Protein AF-A0A917V3H0-F1 (afdb_monomer_lite)

pLDDT: mean 87.99, std 16.56, range [36.12, 97.75]

Structure (mmCIF, N/CA/C/O backbone):
data_AF-A0A917V3H0-F1
#
_entry.id   AF-A0A917V3H0-F1
#
loop_
_atom_site.group_PDB
_atom_site.id
_atom_site.type_symbol
_atom_site.label_atom_id
_atom_site.label_alt_id
_atom_site.label_comp_id
_atom_site.label_asym_id
_atom_site.label_entity_id
_atom_site.label_seq_id
_atom_site.pdbx_PDB_ins_code
_atom_site.Cartn_x
_atom_site.Cartn_y
_atom_site.Cartn_z
_atom_site.occupancy
_atom_site.B_iso_or_equiv
_atom_site.auth_seq_id
_atom_site.auth_comp_id
_atom_site.auth_asym_id
_atom_site.auth_atom_id
_atom_site.pdbx_PDB_model_num
ATOM 1 N N . MET A 1 1 ? -5.507 23.458 -11.557 1.00 37.25 1 MET A N 1
ATOM 2 C CA . MET A 1 1 ? -5.013 22.397 -12.459 1.00 37.25 1 MET A CA 1
ATOM 3 C C . MET A 1 1 ? -3.947 21.615 -11.711 1.00 37.25 1 MET A C 1
ATOM 5 O O . MET A 1 1 ? -2.846 22.122 -11.563 1.00 37.25 1 MET A O 1
ATOM 9 N N . LEU A 1 2 ? -4.284 20.440 -11.177 1.00 36.12 2 LEU A N 1
ATOM 10 C CA . LEU A 1 2 ? -3.294 19.493 -10.663 1.00 36.12 2 LEU A CA 1
ATOM 11 C C . LEU A 1 2 ? -2.980 18.544 -11.815 1.00 36.12 2 LEU A C 1
ATOM 13 O O . LEU A 1 2 ? -3.738 17.622 -12.094 1.00 36.12 2 LEU A O 1
ATOM 17 N N . GLY A 1 3 ? -1.928 18.862 -12.563 1.00 39.03 3 GLY A N 1
ATOM 18 C CA . GLY A 1 3 ? -1.396 17.953 -13.564 1.00 39.03 3 GLY A CA 1
ATOM 19 C C . GLY A 1 3 ? -0.651 16.844 -12.843 1.00 39.03 3 GLY A C 1
ATOM 20 O O . GLY A 1 3 ? 0.516 17.018 -12.503 1.00 39.03 3 GLY A O 1
ATOM 21 N N . THR A 1 4 ? -1.309 15.715 -12.593 1.00 40.78 4 THR A N 1
ATOM 22 C CA . THR A 1 4 ? -0.602 14.461 -12.351 1.00 40.78 4 THR A CA 1
ATOM 23 C C . THR 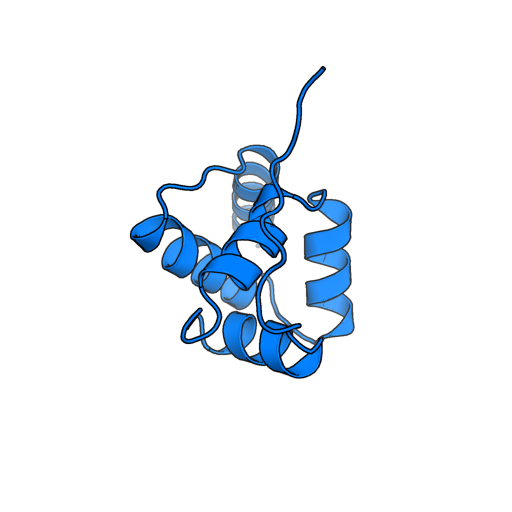A 1 4 ? 0.115 14.114 -13.647 1.00 40.78 4 THR A C 1
ATOM 25 O O . THR A 1 4 ? -0.467 13.606 -14.605 1.00 40.78 4 THR A O 1
ATOM 28 N N . VAL A 1 5 ? 1.400 14.466 -13.700 1.00 41.28 5 VAL A N 1
ATOM 29 C CA . VAL A 1 5 ? 2.346 13.972 -14.697 1.00 41.28 5 VAL A CA 1
ATOM 30 C C . VAL A 1 5 ? 2.527 12.484 -14.409 1.00 41.28 5 VAL A C 1
ATOM 32 O O . VAL A 1 5 ? 3.523 12.063 -13.831 1.00 41.28 5 VAL A O 1
ATOM 35 N N . ASN A 1 6 ? 1.530 11.680 -14.778 1.00 43.25 6 ASN A N 1
ATOM 36 C CA . ASN A 1 6 ? 1.688 10.244 -14.893 1.00 43.25 6 ASN A CA 1
ATOM 37 C C . ASN A 1 6 ? 2.553 10.048 -16.140 1.00 43.25 6 ASN A C 1
ATOM 39 O O . ASN A 1 6 ? 2.061 9.905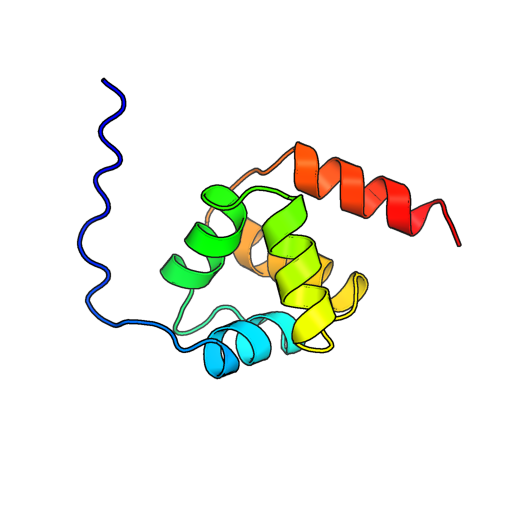 -17.261 1.00 43.25 6 ASN A O 1
ATOM 43 N N . ALA A 1 7 ? 3.873 10.178 -15.967 1.00 47.78 7 ALA A N 1
ATOM 44 C CA . ALA A 1 7 ? 4.813 9.692 -16.960 1.00 47.78 7 ALA A CA 1
ATOM 45 C C . ALA A 1 7 ? 4.368 8.260 -17.276 1.00 47.78 7 ALA A C 1
ATOM 47 O O . ALA A 1 7 ? 4.185 7.494 -16.328 1.00 47.78 7 ALA A O 1
ATOM 48 N N . PRO A 1 8 ? 4.118 7.900 -18.549 1.00 53.84 8 PRO A N 1
ATOM 49 C CA . PRO A 1 8 ? 3.579 6.592 -18.868 1.00 53.84 8 PRO A CA 1
ATOM 50 C C . PRO A 1 8 ? 4.522 5.558 -18.271 1.00 53.84 8 PRO A C 1
ATOM 52 O O . PRO A 1 8 ? 5.680 5.445 -18.690 1.00 53.84 8 PRO A O 1
ATOM 55 N N . LEU A 1 9 ? 4.048 4.863 -17.234 1.00 58.97 9 LEU A N 1
ATOM 56 C CA . LEU A 1 9 ? 4.779 3.765 -16.635 1.00 58.97 9 LEU A CA 1
ATOM 57 C C . LEU A 1 9 ? 5.103 2.829 -17.792 1.00 58.97 9 LEU A C 1
ATOM 59 O O . LEU A 1 9 ? 4.206 2.295 -18.440 1.00 58.97 9 LEU A O 1
ATOM 63 N N . LYS A 1 10 ? 6.396 2.698 -18.113 1.00 64.75 10 LYS A N 1
ATOM 64 C CA . LYS A 1 10 ? 6.861 2.059 -19.360 1.00 64.75 10 LYS A CA 1
ATOM 65 C C . LYS A 1 10 ? 6.382 0.610 -19.506 1.00 64.75 10 LYS A C 1
ATOM 67 O O . LYS A 1 10 ? 6.494 0.027 -20.578 1.00 64.75 10 LYS A O 1
ATOM 72 N N . ARG A 1 11 ? 5.901 0.021 -18.413 1.00 75.69 11 ARG A N 1
ATOM 73 C CA . ARG A 1 11 ? 5.358 -1.327 -18.310 1.00 75.69 11 ARG A CA 1
ATOM 74 C C . ARG A 1 11 ? 4.039 -1.241 -17.551 1.00 75.69 11 ARG A C 1
ATOM 76 O O . ARG A 1 11 ? 3.978 -0.531 -16.555 1.00 75.69 11 ARG A O 1
ATOM 83 N N . GLN A 1 12 ? 3.014 -1.957 -17.994 1.00 84.44 12 GLN A N 1
ATOM 84 C CA . GLN A 1 12 ? 1.819 -2.186 -17.182 1.00 84.44 12 GLN A CA 1
ATOM 85 C C . GLN A 1 12 ? 2.105 -3.312 -16.183 1.00 84.44 12 GLN A C 1
ATOM 87 O O . GLN A 1 12 ? 2.798 -4.273 -16.524 1.00 84.44 12 GLN A O 1
ATOM 92 N N . ILE A 1 13 ? 1.587 -3.180 -14.964 1.00 90.94 13 ILE A N 1
ATOM 93 C CA . ILE A 1 13 ? 1.576 -4.257 -13.971 1.00 90.94 13 ILE A CA 1
ATOM 94 C C . ILE A 1 13 ? 0.271 -5.046 -14.123 1.00 90.94 13 ILE A C 1
ATOM 96 O O . ILE A 1 13 ? -0.784 -4.453 -14.358 1.00 90.94 13 ILE A O 1
ATOM 100 N N . SER A 1 14 ? 0.328 -6.374 -14.021 1.00 93.88 14 SER A N 1
ATOM 101 C CA . SER A 1 14 ? -0.884 -7.197 -13.971 1.00 93.88 14 SER A CA 1
ATOM 102 C C . SER A 1 14 ? -1.463 -7.219 -12.553 1.00 93.88 14 SER A C 1
ATOM 104 O O . SER A 1 14 ? -0.727 -7.050 -11.581 1.00 93.88 14 SER A O 1
ATOM 106 N N . ALA A 1 15 ? -2.766 -7.483 -12.409 1.00 93.06 15 ALA A N 1
ATOM 107 C CA . ALA A 1 15 ? -3.382 -7.646 -11.088 1.00 93.06 15 ALA A CA 1
ATOM 108 C C . ALA A 1 15 ? -2.710 -8.771 -10.276 1.00 93.06 15 ALA A C 1
ATOM 110 O O . ALA A 1 15 ? -2.479 -8.624 -9.081 1.00 93.06 15 ALA A O 1
ATOM 111 N N . SER A 1 16 ? -2.314 -9.863 -10.937 1.00 93.31 16 SER A N 1
ATOM 112 C CA . SER A 1 16 ? -1.608 -10.978 -10.299 1.00 93.31 16 SER A CA 1
ATOM 113 C C . SER A 1 16 ? -0.204 -10.601 -9.821 1.00 93.31 16 SER A C 1
ATOM 115 O O . SER A 1 16 ? 0.222 -11.060 -8.765 1.00 93.31 16 SER A O 1
ATOM 117 N N . ASP A 1 17 ? 0.526 -9.775 -10.576 1.00 95.44 17 ASP A N 1
ATOM 118 C CA . ASP A 1 17 ? 1.846 -9.292 -10.153 1.00 95.44 17 ASP A CA 1
ATOM 119 C C . ASP A 1 17 ? 1.731 -8.281 -9.010 1.00 95.44 17 ASP A C 1
ATOM 121 O O . ASP A 1 17 ? 2.516 -8.352 -8.068 1.00 95.44 17 ASP A O 1
ATOM 125 N N . LEU A 1 18 ? 0.724 -7.400 -9.054 1.00 95.38 18 LEU A N 1
ATOM 126 C CA . LEU A 1 18 ? 0.421 -6.484 -7.955 1.00 95.38 18 LEU A CA 1
ATOM 127 C C . LEU A 1 18 ? 0.086 -7.263 -6.679 1.00 95.38 18 LEU A C 1
ATOM 129 O O . LEU A 1 18 ? 0.729 -7.055 -5.657 1.00 95.38 18 LEU A O 1
ATOM 133 N N . SER A 1 19 ? -0.853 -8.211 -6.754 1.00 96.56 19 SER A N 1
ATOM 134 C CA . SER A 1 19 ? -1.209 -9.092 -5.635 1.00 96.56 19 SER A CA 1
ATOM 135 C C . SER A 1 19 ? 0.016 -9.833 -5.089 1.00 96.56 19 SER A C 1
ATOM 137 O O . SER A 1 19 ? 0.231 -9.838 -3.879 1.00 96.56 19 SER A O 1
ATOM 139 N N . ARG A 1 20 ? 0.890 -10.367 -5.957 1.00 96.81 20 ARG A N 1
ATOM 140 C CA . ARG A 1 20 ? 2.133 -11.019 -5.519 1.00 96.81 20 ARG A CA 1
ATOM 141 C C . ARG A 1 20 ? 3.019 -10.078 -4.703 1.00 96.81 20 ARG A C 1
ATOM 143 O O . ARG A 1 20 ? 3.491 -10.498 -3.651 1.00 96.81 20 ARG A O 1
ATOM 150 N N . CYS A 1 21 ? 3.223 -8.843 -5.163 1.00 96.50 21 CYS A N 1
ATOM 151 C CA . CYS A 1 21 ? 3.997 -7.835 -4.433 1.00 96.50 21 CYS A CA 1
ATOM 152 C C . CYS A 1 21 ? 3.380 -7.501 -3.067 1.00 96.50 21 CYS A C 1
ATOM 154 O O . CYS A 1 21 ? 4.108 -7.312 -2.092 1.00 96.50 21 CYS A O 1
ATOM 156 N N . LEU A 1 22 ? 2.045 -7.444 -2.982 1.00 97.25 22 LEU A N 1
ATOM 157 C CA . LEU A 1 22 ? 1.347 -7.197 -1.719 1.00 97.25 22 LEU A CA 1
ATOM 158 C C . LEU A 1 22 ? 1.526 -8.365 -0.737 1.00 97.25 22 LEU A C 1
ATOM 160 O O . LEU A 1 22 ? 1.888 -8.152 0.416 1.00 97.25 22 LEU A O 1
ATOM 164 N N . VAL A 1 23 ? 1.352 -9.606 -1.197 1.00 97.19 23 VAL A N 1
ATOM 165 C CA . VAL A 1 23 ? 1.504 -10.807 -0.356 1.00 97.19 23 VAL A CA 1
ATOM 166 C C . VAL A 1 23 ? 2.943 -10.973 0.140 1.00 97.19 23 VAL A C 1
ATOM 168 O O . VAL A 1 23 ? 3.166 -11.303 1.308 1.00 97.19 23 VAL A O 1
ATOM 171 N N . SER A 1 24 ? 3.937 -10.742 -0.726 1.00 96.50 24 SER A N 1
ATOM 172 C CA . SER A 1 24 ? 5.353 -10.869 -0.361 1.00 96.50 24 SER A CA 1
ATOM 173 C C . SER A 1 24 ? 5.873 -9.704 0.481 1.00 96.50 24 SER A C 1
ATOM 175 O O . SER A 1 24 ? 6.961 -9.819 1.045 1.00 96.50 24 SER A O 1
ATOM 177 N N . ALA A 1 25 ? 5.127 -8.595 0.559 1.00 96.75 25 ALA A N 1
ATOM 178 C CA . ALA A 1 25 ? 5.611 -7.305 1.046 1.00 96.75 25 ALA A CA 1
ATOM 179 C C . ALA A 1 25 ? 6.917 -6.856 0.355 1.00 96.75 25 ALA A C 1
ATOM 181 O O . ALA A 1 25 ? 7.728 -6.135 0.939 1.00 96.75 25 ALA A O 1
ATOM 182 N N . ASP A 1 26 ? 7.111 -7.281 -0.896 1.00 96.88 26 ASP A N 1
ATOM 183 C CA . ASP A 1 26 ? 8.243 -6.897 -1.731 1.00 96.88 26 ASP A CA 1
ATOM 184 C C . ASP A 1 26 ? 7.723 -6.160 -2.970 1.00 96.88 26 ASP A C 1
ATOM 186 O O . ASP A 1 26 ? 7.172 -6.787 -3.883 1.00 96.88 26 ASP A O 1
ATOM 190 N N . PRO A 1 27 ? 7.860 -4.825 -3.008 1.00 92.62 27 PRO A N 1
ATOM 191 C CA . PRO A 1 27 ? 7.373 -4.042 -4.126 1.00 92.62 27 PRO A CA 1
ATOM 192 C C . PRO A 1 27 ? 8.284 -4.122 -5.360 1.00 92.62 27 PRO A C 1
ATOM 194 O O . PRO A 1 27 ? 7.896 -3.602 -6.402 1.00 92.62 27 PRO A O 1
ATOM 197 N N . ASP A 1 28 ? 9.471 -4.742 -5.309 1.00 92.62 28 ASP A N 1
ATOM 198 C CA . ASP A 1 28 ? 10.310 -4.898 -6.502 1.00 92.62 28 ASP A CA 1
ATOM 199 C C . ASP A 1 28 ? 9.814 -6.007 -7.449 1.00 92.62 28 ASP A C 1
ATOM 201 O O . ASP A 1 28 ? 9.250 -7.011 -7.018 1.00 92.62 28 ASP A O 1
ATOM 205 N N . PRO A 1 29 ? 10.027 -5.859 -8.774 1.00 93.06 29 PRO A N 1
ATOM 206 C CA . PRO A 1 29 ? 10.616 -4.712 -9.482 1.00 93.06 29 PRO A CA 1
ATOM 207 C C . PRO A 1 29 ? 9.602 -3.586 -9.782 1.00 93.06 29 PRO A C 1
ATOM 209 O O . PRO A 1 29 ? 9.866 -2.707 -10.604 1.00 93.06 29 PRO A O 1
ATOM 212 N N . TRP A 1 30 ? 8.421 -3.632 -9.171 1.00 94.75 30 TRP A N 1
ATOM 213 C CA . TRP A 1 30 ? 7.253 -2.815 -9.495 1.00 94.75 30 TRP A CA 1
ATOM 214 C C . TRP A 1 30 ? 7.041 -1.627 -8.547 1.00 94.75 30 TRP A C 1
ATOM 216 O O . TRP A 1 30 ? 5.920 -1.137 -8.420 1.00 94.75 30 TRP A O 1
ATOM 226 N N . LEU A 1 31 ? 8.103 -1.129 -7.902 1.00 93.69 31 LEU A N 1
ATOM 227 C CA . LEU A 1 31 ? 8.005 -0.158 -6.806 1.00 93.69 31 LEU A CA 1
ATOM 228 C C . LEU A 1 31 ? 7.122 1.050 -7.137 1.00 93.69 31 LEU A C 1
ATOM 230 O O . LEU A 1 31 ? 6.292 1.448 -6.326 1.00 93.69 31 LEU A O 1
ATOM 234 N N . VAL A 1 32 ? 7.281 1.618 -8.334 1.00 92.62 32 VAL A N 1
ATOM 235 C CA . VAL A 1 32 ? 6.517 2.802 -8.753 1.00 92.62 32 VAL A CA 1
ATOM 236 C C . VAL A 1 32 ? 5.027 2.479 -8.908 1.00 92.62 32 VAL A C 1
ATOM 238 O O . VAL A 1 32 ? 4.184 3.289 -8.544 1.00 92.62 32 VAL A O 1
ATOM 241 N N . HIS A 1 33 ? 4.690 1.284 -9.391 1.00 93.81 33 HIS A N 1
ATOM 242 C CA . HIS A 1 33 ? 3.309 0.831 -9.557 1.00 93.81 33 HIS A CA 1
ATOM 243 C C . HIS A 1 33 ? 2.638 0.532 -8.225 1.00 93.81 33 HIS A C 1
ATOM 245 O O . HIS A 1 33 ? 1.491 0.917 -8.025 1.00 93.81 33 HIS A O 1
ATOM 251 N N . VAL A 1 34 ? 3.354 -0.126 -7.310 1.00 95.38 34 VAL A N 1
ATOM 252 C CA . VAL A 1 34 ? 2.844 -0.409 -5.963 1.00 95.38 34 VAL A CA 1
ATOM 253 C C . VAL A 1 34 ? 2.659 0.900 -5.186 1.00 95.38 34 VAL A C 1
ATOM 255 O O . VAL A 1 34 ? 1.649 1.080 -4.513 1.00 95.38 34 VAL A O 1
ATOM 258 N N . ALA A 1 35 ? 3.569 1.866 -5.335 1.00 95.50 35 ALA A N 1
ATOM 259 C CA . ALA A 1 35 ? 3.411 3.192 -4.739 1.00 95.50 35 ALA A CA 1
ATOM 260 C C . ALA A 1 35 ? 2.216 3.964 -5.323 1.00 95.50 35 ALA A C 1
ATOM 262 O O . ALA A 1 35 ? 1.461 4.576 -4.571 1.00 95.50 35 ALA A O 1
ATOM 263 N N . ALA A 1 36 ? 2.010 3.909 -6.644 1.00 93.50 36 ALA A N 1
ATOM 264 C CA . ALA A 1 36 ? 0.842 4.508 -7.288 1.00 93.50 36 ALA A CA 1
ATOM 265 C C . ALA A 1 36 ? -0.463 3.856 -6.804 1.00 93.50 36 ALA A C 1
ATOM 267 O O . ALA A 1 36 ? -1.409 4.563 -6.479 1.00 93.50 36 ALA A O 1
ATOM 268 N N . TYR A 1 37 ? -0.493 2.528 -6.659 1.00 94.56 37 TYR A N 1
ATOM 269 C CA . TYR A 1 37 ? -1.627 1.811 -6.070 1.00 94.56 37 TYR A CA 1
ATOM 270 C C . TYR A 1 37 ? -2.000 2.354 -4.680 1.00 94.56 37 TYR A C 1
ATOM 272 O O . TYR A 1 37 ? -3.175 2.587 -4.418 1.00 94.56 37 TYR A O 1
ATOM 280 N N . PHE A 1 38 ? -1.016 2.621 -3.815 1.00 95.88 38 PHE A N 1
ATOM 281 C CA . PHE A 1 38 ? -1.273 3.127 -2.464 1.00 95.88 38 PHE A CA 1
ATOM 282 C C . PHE A 1 38 ? -1.567 4.633 -2.375 1.00 95.88 38 PHE A C 1
ATOM 284 O O . PHE A 1 38 ? -2.232 5.046 -1.428 1.00 95.88 38 PHE A O 1
ATOM 291 N N . ASN A 1 39 ? -1.073 5.455 -3.304 1.00 93.44 39 ASN A N 1
ATOM 292 C CA . ASN A 1 39 ? -1.242 6.915 -3.259 1.00 93.44 39 ASN A CA 1
ATOM 293 C C . ASN A 1 39 ? -2.366 7.451 -4.147 1.00 93.44 39 ASN A C 1
ATOM 295 O O . ASN A 1 39 ? -2.914 8.512 -3.858 1.00 93.44 39 ASN A O 1
ATOM 299 N N . GLU A 1 40 ? -2.640 6.792 -5.271 1.00 92.38 40 GLU A N 1
ATOM 300 C CA . GLU A 1 40 ? -3.553 7.308 -6.298 1.00 92.38 40 GLU A CA 1
ATOM 301 C C . GLU A 1 40 ? -4.953 6.699 -6.197 1.00 92.38 40 GLU A C 1
ATOM 303 O O . GLU A 1 40 ? -5.908 7.285 -6.708 1.00 92.38 40 GLU A O 1
ATOM 308 N N . LEU A 1 41 ? -5.096 5.543 -5.541 1.00 93.38 41 LEU A N 1
ATOM 309 C CA . LEU A 1 41 ? -6.394 4.918 -5.307 1.00 93.38 41 LEU A CA 1
ATOM 310 C C . LEU A 1 41 ? -6.979 5.348 -3.961 1.00 93.38 41 LEU A C 1
ATOM 312 O O . LEU A 1 41 ? -6.266 5.564 -2.983 1.00 93.38 41 LEU A O 1
ATOM 3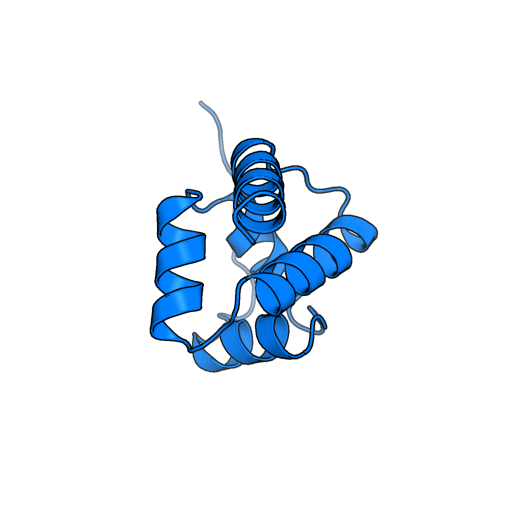16 N N . SER A 1 42 ? -8.308 5.424 -3.906 1.00 93.94 42 SER A N 1
ATOM 317 C CA . SER A 1 42 ? -9.037 5.587 -2.648 1.00 93.94 42 SER A CA 1
ATOM 318 C C . SER A 1 42 ? -8.860 4.363 -1.752 1.00 93.94 42 SER A C 1
ATOM 320 O O . SER A 1 42 ? -8.809 3.236 -2.253 1.00 93.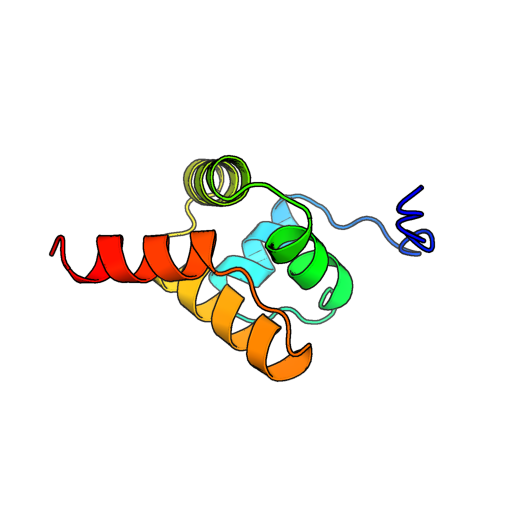94 42 SER A O 1
ATOM 322 N N . THR A 1 43 ? -8.886 4.572 -0.436 1.00 94.69 43 THR A N 1
ATOM 323 C CA . THR A 1 43 ? -8.776 3.506 0.572 1.00 94.69 43 THR A CA 1
ATOM 324 C C . THR A 1 43 ? -9.748 2.350 0.319 1.00 94.69 43 THR A C 1
ATOM 326 O O . THR A 1 43 ? -9.332 1.197 0.370 1.00 94.69 43 THR A O 1
ATOM 329 N N . ASP A 1 44 ? -11.001 2.626 -0.057 1.00 94.12 44 ASP A N 1
ATOM 330 C CA . ASP A 1 44 ? -11.987 1.576 -0.358 1.00 94.12 44 ASP A CA 1
ATOM 331 C C . ASP A 1 44 ? -11.560 0.656 -1.514 1.00 94.12 44 ASP A C 1
ATOM 333 O O . ASP A 1 44 ? -11.662 -0.560 -1.395 1.00 94.12 44 ASP A O 1
ATOM 337 N N . LEU A 1 45 ? -11.006 1.212 -2.597 1.00 96.00 45 LEU A N 1
ATOM 338 C CA . LEU A 1 45 ? -10.526 0.435 -3.750 1.00 96.00 45 LEU A CA 1
ATOM 339 C C . LEU A 1 45 ? -9.290 -0.399 -3.404 1.00 96.00 45 LEU A C 1
ATOM 341 O O . LEU A 1 45 ? -9.136 -1.512 -3.900 1.00 96.00 45 LEU A O 1
ATOM 345 N N . ILE A 1 46 ? -8.413 0.132 -2.549 1.00 96.38 46 ILE A N 1
ATOM 346 C CA . ILE A 1 46 ? -7.240 -0.592 -2.045 1.00 96.38 46 ILE A CA 1
ATOM 347 C C . ILE A 1 46 ? -7.699 -1.806 -1.222 1.00 96.38 46 ILE A C 1
ATOM 349 O O . ILE A 1 46 ? -7.203 -2.917 -1.405 1.00 96.38 46 ILE A O 1
ATOM 353 N N . LEU A 1 47 ? -8.666 -1.615 -0.324 1.00 95.62 47 LEU A N 1
ATOM 354 C CA . LEU A 1 47 ? -9.194 -2.696 0.510 1.00 95.62 47 LEU A CA 1
ATOM 355 C C . LEU A 1 47 ? -10.003 -3.711 -0.305 1.00 95.62 47 LEU A C 1
ATOM 357 O O . LEU A 1 47 ? -9.875 -4.910 -0.074 1.00 95.62 47 LEU A O 1
ATOM 361 N N . GLU A 1 48 ? -10.809 -3.252 -1.264 1.00 95.94 48 GLU A N 1
ATOM 362 C CA . GLU A 1 48 ? -11.573 -4.118 -2.165 1.00 95.94 48 GLU A CA 1
ATOM 363 C C . GLU A 1 48 ? -10.641 -4.982 -3.017 1.00 95.94 48 GLU A C 1
ATOM 365 O O . GLU A 1 48 ? -10.825 -6.197 -3.088 1.00 95.94 48 GLU A O 1
ATOM 370 N N . PHE A 1 49 ? -9.597 -4.387 -3.604 1.00 96.12 49 PHE A N 1
ATOM 371 C CA . PHE A 1 49 ? -8.588 -5.134 -4.350 1.00 96.12 49 PHE A CA 1
ATOM 372 C C . PHE A 1 49 ? -7.919 -6.189 -3.466 1.00 96.12 49 PHE A C 1
ATOM 374 O O . PHE A 1 49 ? -7.827 -7.351 -3.859 1.00 96.12 49 PHE A O 1
ATOM 381 N N . ALA A 1 50 ? -7.489 -5.808 -2.260 1.00 95.69 50 ALA A N 1
ATOM 382 C CA . ALA A 1 50 ? -6.882 -6.739 -1.317 1.00 95.69 50 ALA A CA 1
ATOM 383 C C . ALA A 1 50 ? -7.827 -7.907 -0.989 1.00 95.69 50 ALA A C 1
ATOM 385 O O . ALA A 1 50 ? -7.425 -9.064 -1.077 1.00 95.69 50 ALA A O 1
ATOM 386 N N . HIS A 1 51 ? -9.103 -7.619 -0.723 1.00 94.94 51 HIS A N 1
ATOM 387 C CA . HIS A 1 51 ? -10.114 -8.633 -0.437 1.00 94.94 51 HIS A CA 1
ATOM 388 C C . HIS A 1 51 ? -10.342 -9.600 -1.610 1.00 94.94 51 HIS A C 1
ATOM 390 O O . HIS A 1 51 ? -10.318 -10.814 -1.419 1.00 94.94 51 HIS A O 1
ATOM 396 N N . VAL A 1 52 ? -10.522 -9.082 -2.831 1.00 96.88 52 VAL A N 1
ATOM 397 C CA . VAL A 1 52 ? -10.748 -9.895 -4.045 1.00 96.88 52 VAL A CA 1
ATOM 398 C C . VAL A 1 52 ? -9.546 -10.790 -4.369 1.00 96.88 52 VAL A C 1
ATOM 400 O O . VAL A 1 52 ? -9.713 -11.864 -4.948 1.00 96.88 52 VAL A O 1
ATOM 403 N N . HIS A 1 53 ? -8.341 -10.364 -3.991 1.00 95.94 53 HIS A N 1
ATOM 404 C CA . HIS A 1 53 ? -7.092 -11.073 -4.256 1.00 95.94 53 HIS A CA 1
ATOM 405 C C . HIS A 1 53 ? -6.546 -11.871 -3.060 1.00 95.94 53 HIS A C 1
ATOM 407 O O . HIS A 1 53 ? -5.395 -12.304 -3.123 1.00 95.94 53 HIS A O 1
ATOM 413 N N . ASP A 1 54 ? -7.354 -12.085 -2.014 1.00 95.12 54 ASP A N 1
ATOM 414 C CA . ASP A 1 54 ? -6.984 -12.845 -0.806 1.00 95.12 54 ASP A CA 1
ATOM 415 C C . ASP A 1 54 ? -5.698 -12.318 -0.136 1.00 95.12 54 ASP A C 1
ATOM 417 O O . ASP A 1 54 ? -4.824 -13.062 0.308 1.00 95.12 54 ASP A O 1
ATOM 421 N N . VAL A 1 55 ? -5.561 -10.989 -0.128 1.00 96.25 55 VAL A N 1
ATOM 422 C CA . VAL A 1 55 ? -4.520 -10.271 0.603 1.00 96.25 55 VAL A CA 1
ATOM 423 C C . VAL A 1 55 ? -5.110 -9.842 1.938 1.00 96.25 55 VAL A C 1
ATOM 425 O O . VAL A 1 55 ? -5.998 -8.986 1.992 1.00 96.25 55 VAL A O 1
ATOM 428 N N . ASP A 1 56 ? -4.617 -10.429 3.023 1.00 94.06 56 ASP A N 1
ATOM 429 C CA . ASP A 1 56 ? -5.083 -10.080 4.361 1.00 94.06 56 ASP A CA 1
ATOM 430 C C . ASP A 1 56 ? -4.592 -8.683 4.795 1.00 94.06 56 ASP A C 1
ATOM 432 O O . ASP A 1 56 ? -3.665 -8.097 4.224 1.00 94.06 56 ASP A O 1
ATOM 436 N N . GLY A 1 57 ? -5.226 -8.123 5.830 1.00 93.88 57 GLY A N 1
ATOM 437 C CA . GLY A 1 57 ? -4.898 -6.780 6.317 1.00 93.88 57 GLY A CA 1
ATOM 438 C C . GLY A 1 57 ? -3.441 -6.628 6.769 1.00 93.88 57 GLY A C 1
ATOM 439 O O . GLY A 1 57 ? -2.841 -5.584 6.527 1.00 93.88 57 GLY A O 1
ATOM 440 N N . ALA A 1 58 ? -2.842 -7.671 7.351 1.00 94.25 58 ALA A N 1
ATOM 441 C CA . ALA A 1 58 ? -1.460 -7.641 7.828 1.00 94.25 58 ALA A CA 1
ATOM 442 C C . ALA A 1 58 ? -0.444 -7.751 6.676 1.00 94.25 58 ALA A C 1
ATOM 444 O O . ALA A 1 58 ? 0.653 -7.192 6.743 1.00 94.25 58 ALA A O 1
ATOM 445 N N . GLN A 1 59 ? -0.771 -8.474 5.606 1.00 96.50 59 GLN A N 1
ATOM 446 C CA . GLN A 1 59 ? -0.008 -8.480 4.358 1.00 96.50 59 GLN A CA 1
ATOM 447 C C . GLN A 1 59 ? -0.059 -7.103 3.698 1.00 96.50 59 GLN A C 1
ATOM 449 O O . GLN A 1 59 ? 0.988 -6.546 3.367 1.00 96.50 59 GLN A O 1
ATOM 454 N N . LEU A 1 60 ? -1.256 -6.525 3.580 1.00 97.12 60 LEU A N 1
ATOM 455 C CA . LEU A 1 60 ? -1.456 -5.206 2.989 1.00 97.12 60 LEU A CA 1
ATOM 456 C C . LEU A 1 60 ? -0.705 -4.110 3.763 1.00 97.12 60 LEU A C 1
ATOM 458 O O . LEU A 1 60 ? -0.019 -3.292 3.149 1.00 97.12 60 LEU A O 1
ATOM 462 N N . GLU A 1 61 ? -0.774 -4.124 5.096 1.00 97.25 61 GLU A N 1
ATOM 463 C CA . GLU A 1 61 ? -0.053 -3.185 5.963 1.00 97.25 61 GLU A CA 1
ATOM 464 C C . GLU A 1 61 ? 1.469 -3.327 5.816 1.00 97.25 61 GLU A C 1
ATOM 466 O O . GLU A 1 61 ? 2.179 -2.333 5.640 1.00 97.25 61 GLU A O 1
ATOM 471 N N . ARG A 1 62 ? 1.996 -4.562 5.805 1.00 97.75 62 ARG A N 1
ATOM 472 C CA . ARG A 1 62 ? 3.433 -4.801 5.583 1.00 97.75 62 ARG A CA 1
ATOM 473 C C . ARG A 1 62 ? 3.887 -4.324 4.207 1.00 97.75 62 ARG A C 1
ATOM 475 O O . ARG A 1 62 ? 4.948 -3.710 4.106 1.00 97.75 62 ARG A O 1
ATOM 482 N N . ALA A 1 63 ? 3.099 -4.564 3.162 1.00 97.56 63 ALA A N 1
ATOM 483 C CA . ALA A 1 63 ? 3.396 -4.082 1.817 1.00 97.56 63 ALA A CA 1
ATOM 484 C C . ALA A 1 63 ? 3.372 -2.549 1.734 1.00 97.56 63 ALA A C 1
ATOM 486 O O . ALA A 1 63 ? 4.258 -1.951 1.110 1.00 97.56 63 ALA A O 1
ATOM 487 N N . TYR A 1 64 ? 2.410 -1.906 2.404 1.00 97.62 64 TYR A N 1
ATOM 488 C CA . TYR A 1 64 ? 2.359 -0.453 2.536 1.00 97.62 64 TYR A CA 1
ATOM 489 C C . TYR A 1 64 ? 3.616 0.074 3.235 1.00 97.62 64 TYR A C 1
ATOM 491 O O . TYR A 1 64 ? 4.295 0.944 2.692 1.00 97.62 64 TYR A O 1
ATOM 499 N N . ALA A 1 65 ? 3.996 -0.499 4.382 1.00 97.12 65 ALA A N 1
ATOM 500 C CA . ALA A 1 65 ? 5.186 -0.101 5.132 1.00 97.12 65 ALA A CA 1
ATOM 501 C C . ALA A 1 65 ? 6.486 -0.293 4.326 1.00 97.12 65 ALA A C 1
ATOM 503 O O . ALA A 1 65 ? 7.331 0.608 4.277 1.00 97.12 65 ALA A O 1
ATOM 504 N N . ALA A 1 66 ? 6.632 -1.430 3.638 1.00 97.25 66 ALA A N 1
ATOM 505 C CA . ALA A 1 66 ? 7.776 -1.714 2.774 1.00 97.25 66 ALA A CA 1
ATOM 506 C C . ALA A 1 66 ? 7.880 -0.694 1.630 1.00 97.25 66 ALA A C 1
ATOM 508 O O . ALA A 1 66 ? 8.949 -0.134 1.381 1.00 97.25 66 ALA A O 1
ATOM 509 N N . THR A 1 67 ? 6.759 -0.372 0.987 1.00 97.06 67 THR A N 1
ATOM 510 C CA . THR A 1 67 ? 6.707 0.622 -0.094 1.00 97.06 67 THR A CA 1
ATOM 511 C C . THR A 1 67 ? 6.966 2.038 0.432 1.00 97.06 67 THR A C 1
ATOM 513 O O . THR A 1 67 ? 7.732 2.800 -0.167 1.00 97.06 67 THR A O 1
ATOM 516 N N . ARG A 1 68 ? 6.404 2.384 1.596 1.00 96.50 68 ARG A N 1
ATOM 517 C CA . ARG A 1 68 ? 6.574 3.675 2.272 1.00 96.50 68 ARG A CA 1
ATOM 518 C C . ARG A 1 68 ? 8.018 3.941 2.654 1.00 96.50 68 ARG A C 1
ATOM 520 O O . ARG A 1 68 ? 8.522 5.020 2.358 1.00 96.50 68 ARG A O 1
ATOM 527 N N . SER A 1 69 ? 8.710 2.962 3.233 1.00 96.81 69 SER A N 1
ATOM 528 C CA . SER A 1 69 ? 10.120 3.118 3.622 1.00 96.81 69 SER A CA 1
ATOM 529 C C . SER A 1 69 ? 11.045 3.456 2.444 1.00 96.81 69 SER A C 1
ATOM 531 O O . SER A 1 69 ? 12.088 4.077 2.634 1.00 96.81 69 SER A O 1
ATOM 533 N N . ARG A 1 70 ? 10.649 3.092 1.219 1.00 95.44 70 ARG A N 1
ATOM 534 C CA . ARG A 1 70 ? 11.437 3.291 -0.004 1.00 95.44 70 ARG A CA 1
ATOM 535 C C . ARG A 1 70 ? 11.058 4.532 -0.802 1.00 95.44 70 ARG A C 1
ATOM 537 O O . ARG A 1 70 ? 11.874 5.021 -1.576 1.00 95.44 70 ARG A O 1
ATOM 544 N N . THR A 1 71 ? 9.827 5.010 -0.657 1.00 94.12 71 THR A N 1
ATOM 545 C CA . THR A 1 71 ? 9.278 6.106 -1.475 1.00 94.12 71 THR A CA 1
ATOM 546 C C . THR A 1 71 ? 8.960 7.360 -0.672 1.00 94.12 71 THR A C 1
ATOM 548 O O . THR A 1 71 ? 8.806 8.428 -1.257 1.00 94.12 71 THR A O 1
ATOM 551 N N . GLY A 1 72 ? 8.857 7.249 0.655 1.00 93.06 72 GLY A N 1
ATOM 552 C CA . GLY A 1 72 ? 8.415 8.334 1.527 1.00 93.06 72 GLY A CA 1
ATOM 553 C C . GLY A 1 72 ? 6.932 8.683 1.376 1.00 93.06 72 GLY A C 1
ATOM 554 O O . GLY A 1 72 ? 6.519 9.739 1.848 1.00 93.06 72 GLY A O 1
ATOM 555 N N . MET A 1 73 ? 6.138 7.834 0.713 1.00 92.81 73 MET A N 1
ATOM 556 C CA . MET A 1 73 ? 4.709 8.080 0.527 1.00 92.81 73 MET A CA 1
ATOM 557 C C . MET A 1 73 ? 3.934 8.120 1.849 1.00 92.81 73 MET A C 1
ATOM 559 O O . MET A 1 73 ? 4.343 7.519 2.845 1.00 92.81 73 MET A O 1
ATOM 563 N N . VAL A 1 74 ? 2.802 8.823 1.845 1.00 93.00 74 VAL A N 1
ATOM 564 C CA . VAL A 1 74 ? 1.923 8.964 3.008 1.00 93.00 74 VAL A CA 1
ATOM 565 C C . VAL A 1 74 ? 0.474 8.907 2.537 1.00 93.00 74 VAL A C 1
ATOM 567 O O . VAL A 1 74 ? 0.064 9.729 1.720 1.00 93.00 74 VAL A O 1
ATOM 570 N N . ASN A 1 75 ? -0.297 7.977 3.094 1.00 94.25 75 ASN A N 1
ATOM 571 C CA . ASN A 1 75 ? -1.741 7.873 2.916 1.00 94.25 75 ASN A CA 1
ATOM 572 C C . ASN A 1 75 ? -2.419 7.829 4.304 1.00 94.25 75 ASN A C 1
ATOM 574 O O . ASN A 1 75 ? -2.588 6.747 4.866 1.00 94.25 75 ASN A O 1
ATOM 578 N N . PRO A 1 76 ? -2.792 8.992 4.880 1.00 95.19 76 PRO A N 1
ATOM 579 C CA . PRO A 1 76 ? -3.305 9.071 6.251 1.00 95.19 76 PRO A CA 1
ATOM 580 C C . PRO A 1 76 ? -4.617 8.313 6.468 1.00 95.19 76 PRO A C 1
ATOM 582 O O . PRO A 1 76 ? -4.874 7.814 7.560 1.00 95.19 76 PRO A O 1
ATOM 585 N N . GLU A 1 77 ? -5.462 8.241 5.440 1.00 95.62 77 GLU A N 1
ATOM 586 C CA . GLU A 1 77 ? -6.744 7.542 5.518 1.00 95.62 77 GLU A CA 1
ATOM 587 C C . GLU A 1 77 ? -6.533 6.027 5.608 1.00 95.62 77 GLU A C 1
ATOM 589 O O . GLU A 1 77 ? -7.119 5.362 6.465 1.00 95.62 77 GLU A O 1
ATOM 594 N N . LEU A 1 78 ? -5.636 5.493 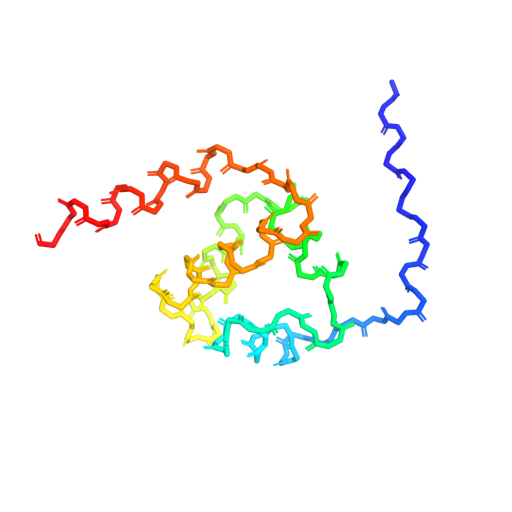4.776 1.00 94.75 78 LEU A N 1
ATOM 595 C CA . LEU A 1 78 ? -5.266 4.085 4.818 1.00 94.75 78 LEU A CA 1
ATOM 596 C C . LEU A 1 78 ? -4.531 3.730 6.121 1.00 94.75 78 LEU A C 1
ATOM 598 O O . LEU A 1 78 ? -4.813 2.691 6.712 1.00 94.75 78 LEU A O 1
ATOM 602 N N . GLU A 1 79 ? -3.647 4.606 6.608 1.00 95.88 79 GLU A N 1
ATOM 603 C CA . GLU A 1 79 ? -2.975 4.448 7.907 1.00 95.88 79 GLU A CA 1
ATOM 604 C C . GLU A 1 79 ? -3.986 4.355 9.059 1.00 95.88 79 GLU A C 1
ATOM 606 O O . GLU A 1 79 ? -3.956 3.395 9.828 1.00 95.88 79 GLU A O 1
ATOM 611 N N . ALA A 1 80 ? -4.960 5.269 9.115 1.00 95.69 80 ALA A N 1
ATOM 612 C CA . ALA A 1 80 ? -6.026 5.216 10.114 1.00 95.69 80 ALA A CA 1
ATOM 613 C C . ALA A 1 80 ? -6.871 3.933 10.007 1.00 95.69 80 ALA A C 1
ATOM 615 O O . ALA A 1 80 ? -7.372 3.417 11.011 1.00 95.69 80 ALA A O 1
ATOM 616 N N . ARG A 1 81 ? -7.033 3.388 8.794 1.00 94.62 81 ARG A N 1
ATOM 617 C CA . ARG A 1 81 ? -7.736 2.120 8.593 1.00 94.62 81 ARG A CA 1
ATOM 618 C C . ARG A 1 81 ? -6.949 0.933 9.143 1.00 94.62 81 ARG A C 1
ATOM 620 O O . ARG A 1 81 ? -7.579 0.055 9.736 1.00 94.62 81 ARG A O 1
ATOM 627 N N . PHE A 1 82 ? -5.627 0.900 8.962 1.00 94.56 82 PHE A N 1
ATOM 628 C CA . PHE A 1 82 ? -4.766 -0.120 9.570 1.00 94.56 82 PHE A CA 1
ATOM 629 C C . PHE A 1 82 ? -4.872 -0.082 11.094 1.00 94.56 82 PHE A C 1
ATOM 631 O O . PHE A 1 82 ? -5.175 -1.109 11.705 1.00 94.56 82 PHE A O 1
ATOM 638 N N . ASP A 1 83 ? -4.782 1.111 11.687 1.00 93.88 83 ASP A N 1
ATOM 639 C CA . ASP A 1 83 ? -4.959 1.293 13.129 1.00 93.88 83 ASP A CA 1
ATOM 640 C C . ASP A 1 83 ? -6.323 0.766 13.596 1.00 93.88 83 ASP A C 1
ATOM 642 O O . ASP A 1 83 ? -6.405 -0.010 14.549 1.00 93.88 83 ASP A O 1
ATOM 646 N N . ALA A 1 84 ? -7.411 1.118 12.905 1.00 91.75 84 ALA A N 1
ATOM 647 C CA . ALA A 1 84 ? -8.749 0.645 13.259 1.00 91.75 84 ALA A CA 1
ATOM 648 C C . ALA A 1 84 ? -8.873 -0.891 13.214 1.00 91.75 84 ALA A C 1
ATOM 650 O O . ALA A 1 84 ? -9.549 -1.477 14.060 1.00 91.75 84 ALA A O 1
ATOM 651 N N . MET A 1 85 ? -8.219 -1.559 12.256 1.00 87.12 85 MET A N 1
ATOM 652 C CA . MET A 1 85 ? -8.219 -3.026 12.167 1.00 87.12 85 MET A CA 1
ATOM 653 C C . MET A 1 85 ? -7.428 -3.674 13.308 1.00 87.12 85 MET A C 1
ATOM 655 O O . MET A 1 85 ? -7.901 -4.652 13.886 1.00 87.12 85 MET A O 1
ATOM 659 N N . ALA A 1 86 ? -6.280 -3.103 13.682 1.00 84.31 86 ALA A N 1
ATOM 660 C CA . ALA A 1 86 ? -5.452 -3.604 14.779 1.00 84.31 86 ALA A CA 1
ATOM 661 C C . ALA A 1 86 ? -6.156 -3.531 16.147 1.00 84.31 86 ALA A C 1
ATOM 663 O O . ALA A 1 86 ? -5.967 -4.405 16.988 1.00 84.31 86 ALA A O 1
ATOM 664 N N . HIS A 1 87 ? -7.007 -2.523 16.360 1.00 76.06 87 HIS A N 1
ATOM 665 C CA . HIS A 1 87 ? -7.764 -2.339 17.607 1.00 76.06 87 HIS A CA 1
ATOM 666 C C . HIS A 1 87 ? -9.103 -3.097 17.647 1.00 76.06 87 HIS A C 1
ATOM 668 O O . HIS A 1 87 ? -9.810 -3.031 18.651 1.00 76.06 87 HIS A O 1
ATOM 674 N N . SER A 1 88 ? -9.475 -3.792 16.568 1.00 64.31 88 SER A N 1
ATOM 675 C CA . SER A 1 88 ? -10.734 -4.550 16.466 1.00 64.31 88 SER A CA 1
ATOM 676 C C . SER A 1 88 ? -10.577 -6.046 16.791 1.00 64.31 88 SER A C 1
ATOM 678 O O . SER A 1 88 ? -11.515 -6.810 16.559 1.00 64.31 88 SER A O 1
ATOM 680 N N . SER A 1 89 ? -9.401 -6.462 17.281 1.00 49.53 89 SER A N 1
ATOM 681 C CA . SER A 1 89 ? -9.030 -7.859 17.571 1.00 49.53 89 SER A CA 1
ATOM 6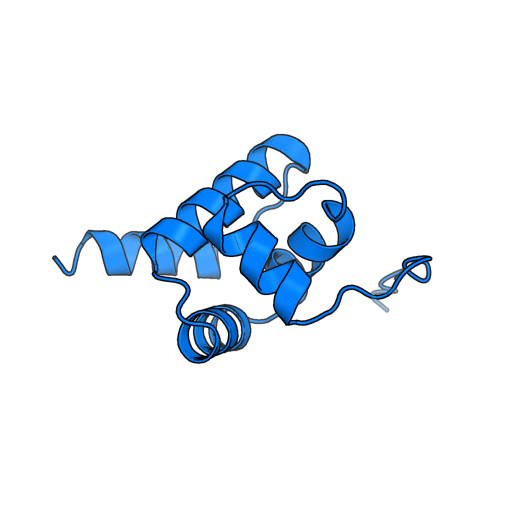82 C C . SER A 1 89 ? -8.971 -8.162 19.065 1.00 49.53 89 SER A C 1
ATOM 684 O O . SER A 1 89 ? -8.530 -7.273 19.828 1.00 49.53 89 SER A O 1
#

Radius of gyration: 12.9 Å; chains: 1; bounding box: 23×35×37 Å

Sequence (89 aa):
MLGTVNAPLKRQISASDLSRCLVSADPDPWLVHVAAYFNELSTDLILEFAHVHDVDGAQLERAYAATRSRTGMVNPELEARFDAMAHSS

Organism: NCBI:txid690164

Foldseek 3Di:
DPPPPPVPPPDDDDLVNLLVCLQVLNCPPPLVVVLCLQQVDDLVVNVVSCVVSVNDLVSNVSNVVSSCVVPVDDDPVNVVVSVVVVVVD

Secondary structure (DSSP, 8-state):
---------SSPPPHHHHHHHHHHT--TT-HHHHHHHHHHS-HHHHHHHHHHTT--HHHHHHHHHHHHHHH----HHHHHHHHHHHTT-